Protein AF-A0A7Y5AG72-F1 (afdb_monomer)

Structure (mmCIF, N/CA/C/O backbone):
data_AF-A0A7Y5AG72-F1
#
_entry.id   AF-A0A7Y5AG72-F1
#
loop_
_atom_site.group_PDB
_atom_site.id
_atom_site.type_symbol
_atom_site.label_atom_id
_atom_site.label_alt_id
_atom_site.label_comp_id
_atom_site.label_asym_id
_atom_site.label_entity_id
_atom_site.label_seq_id
_atom_site.pdbx_PDB_ins_code
_atom_site.Cartn_x
_atom_site.Cartn_y
_atom_site.Cartn_z
_atom_site.occupancy
_atom_site.B_iso_or_equiv
_atom_site.auth_seq_id
_atom_site.auth_comp_id
_atom_site.auth_asym_id
_atom_site.auth_atom_id
_atom_site.pdbx_PDB_model_num
ATOM 1 N N . MET A 1 1 ? 56.470 3.504 -38.921 1.00 43.06 1 MET A N 1
ATOM 2 C CA . MET A 1 1 ? 55.265 4.331 -39.163 1.00 43.06 1 MET A CA 1
ATOM 3 C C . MET A 1 1 ? 54.061 3.658 -38.503 1.00 43.06 1 MET A C 1
ATOM 5 O O . MET A 1 1 ? 53.668 2.587 -38.945 1.00 43.06 1 MET A O 1
ATOM 9 N N . ARG A 1 2 ? 53.525 4.204 -37.401 1.00 52.97 2 ARG A N 1
ATOM 10 C CA . ARG A 1 2 ? 52.335 3.652 -36.721 1.00 52.97 2 ARG A CA 1
ATOM 11 C C . ARG A 1 2 ? 51.086 4.073 -37.501 1.00 52.97 2 ARG A C 1
ATOM 13 O O . ARG A 1 2 ? 50.729 5.244 -37.482 1.00 52.97 2 A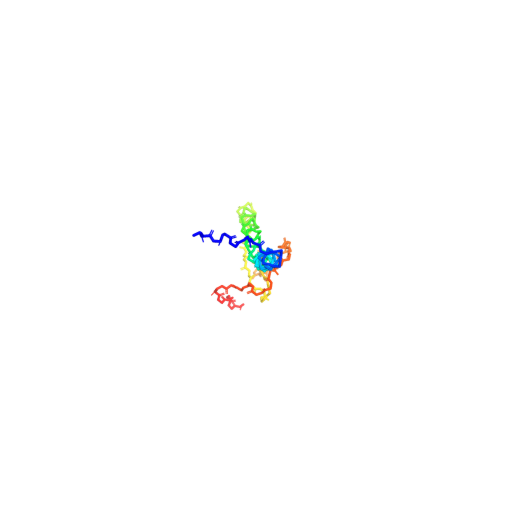RG A O 1
ATOM 20 N N . ARG A 1 3 ? 50.438 3.132 -38.196 1.00 57.50 3 ARG A N 1
ATOM 21 C CA . ARG A 1 3 ? 49.101 3.334 -38.778 1.00 57.50 3 ARG A CA 1
ATOM 22 C C . ARG A 1 3 ? 48.112 3.512 -37.626 1.00 57.50 3 ARG A C 1
ATOM 24 O O . ARG A 1 3 ? 47.762 2.538 -36.966 1.00 57.50 3 ARG A O 1
ATOM 31 N N . GLN A 1 4 ? 47.695 4.747 -37.369 1.00 61.38 4 GLN A N 1
ATOM 32 C CA . GLN A 1 4 ? 46.529 5.015 -36.534 1.00 61.38 4 GLN A CA 1
ATOM 33 C C . GLN A 1 4 ? 45.308 4.489 -37.296 1.00 61.38 4 GLN A C 1
ATOM 35 O O . GLN A 1 4 ? 44.929 5.030 -38.332 1.00 61.38 4 GLN A O 1
ATOM 40 N N . ARG A 1 5 ? 44.758 3.361 -36.839 1.00 68.81 5 ARG A N 1
ATOM 41 C CA . ARG A 1 5 ? 43.462 2.862 -37.303 1.00 68.81 5 ARG A CA 1
ATOM 42 C C . ARG A 1 5 ? 42.405 3.790 -36.706 1.00 68.81 5 ARG A C 1
ATOM 44 O O . ARG A 1 5 ? 42.248 3.817 -35.491 1.00 68.81 5 ARG A O 1
ATOM 51 N N . GLY A 1 6 ? 41.779 4.611 -37.546 1.00 73.19 6 GLY A N 1
ATOM 52 C CA . GLY A 1 6 ? 40.632 5.422 -37.144 1.00 73.19 6 GLY A CA 1
ATOM 53 C C . GLY A 1 6 ? 39.441 4.533 -36.788 1.00 73.19 6 GLY A C 1
ATOM 54 O O . GLY A 1 6 ? 39.339 3.413 -37.287 1.00 73.19 6 GLY A O 1
ATOM 55 N N . PHE A 1 7 ? 38.568 5.039 -35.919 1.00 75.25 7 PHE A N 1
ATOM 56 C CA . PHE A 1 7 ? 37.333 4.361 -35.529 1.00 75.25 7 PHE A CA 1
ATOM 57 C C . PHE A 1 7 ? 36.443 4.166 -36.758 1.00 75.25 7 PHE A C 1
ATOM 59 O O . PHE A 1 7 ? 36.158 5.126 -37.479 1.00 75.25 7 PHE A O 1
ATOM 66 N N . SER A 1 8 ? 36.007 2.935 -37.006 1.00 87.94 8 SER A N 1
ATOM 67 C CA . SER A 1 8 ? 35.053 2.675 -38.078 1.00 87.94 8 SER A CA 1
ATOM 68 C C . SER A 1 8 ? 33.660 3.176 -37.691 1.00 87.94 8 SER A C 1
ATOM 70 O O . SER A 1 8 ? 33.263 3.091 -36.528 1.00 87.94 8 SER A O 1
ATOM 72 N N . LEU A 1 9 ? 32.874 3.640 -38.669 1.00 88.25 9 LEU A N 1
ATOM 73 C CA . LEU A 1 9 ? 31.472 4.021 -38.456 1.00 88.25 9 LEU A CA 1
ATOM 74 C C . LEU A 1 9 ? 30.682 2.883 -37.794 1.00 88.25 9 LEU A C 1
ATOM 76 O O . LEU A 1 9 ? 29.881 3.126 -36.895 1.00 88.25 9 LEU A O 1
ATOM 80 N N . ILE A 1 10 ? 30.942 1.637 -38.206 1.00 90.44 10 ILE A N 1
ATOM 81 C CA . ILE A 1 10 ? 30.264 0.476 -37.627 1.00 90.44 10 ILE A CA 1
ATOM 82 C C . ILE A 1 10 ? 30.680 0.236 -36.172 1.00 90.44 10 ILE A C 1
ATOM 84 O O . ILE A 1 10 ? 29.829 -0.089 -35.353 1.00 90.44 10 ILE A O 1
ATOM 88 N N . GLU A 1 11 ? 31.949 0.459 -35.816 1.00 90.94 11 GLU A N 1
ATOM 89 C CA . GLU A 1 11 ? 32.402 0.340 -34.423 1.00 90.94 11 GLU A CA 1
ATOM 90 C C . GLU A 1 11 ? 31.727 1.393 -33.550 1.00 90.94 11 GLU A C 1
ATOM 92 O O . GLU A 1 11 ? 31.257 1.077 -32.460 1.00 90.94 11 GLU A O 1
ATOM 97 N N . LEU A 1 12 ? 31.613 2.627 -34.046 1.00 92.31 12 LEU A N 1
ATOM 98 C CA . LEU A 1 12 ? 30.934 3.696 -33.323 1.00 92.31 12 LEU A CA 1
ATOM 99 C C . LEU A 1 12 ? 29.448 3.377 -33.110 1.00 92.31 12 LEU A C 1
ATOM 101 O O . LEU A 1 12 ? 28.936 3.543 -32.005 1.00 92.31 12 LEU A O 1
ATOM 105 N N . LEU A 1 13 ? 28.763 2.880 -34.143 1.00 94.12 13 LEU A N 1
ATOM 106 C CA . LEU A 1 13 ? 27.355 2.493 -34.052 1.00 94.12 13 LEU A CA 1
ATOM 107 C C . LEU A 1 13 ? 27.136 1.331 -33.083 1.00 94.12 13 LEU A C 1
ATOM 109 O O . LEU A 1 13 ? 26.186 1.362 -32.305 1.00 94.12 13 LEU A O 1
ATOM 113 N N . VAL A 1 14 ? 28.021 0.334 -33.088 1.00 95.12 14 VAL A N 1
ATOM 114 C CA . VAL A 1 14 ? 27.957 -0.790 -32.145 1.00 95.12 14 VAL A CA 1
ATOM 115 C C . VAL A 1 14 ? 28.163 -0.307 -30.713 1.00 95.12 14 VAL A C 1
ATOM 117 O O . VAL A 1 14 ? 27.403 -0.695 -29.828 1.00 95.12 14 VAL A O 1
ATOM 120 N N . VAL A 1 15 ? 29.131 0.579 -30.473 1.00 94.88 15 VAL A N 1
ATOM 121 C CA . VAL A 1 15 ? 29.350 1.164 -29.143 1.00 94.88 15 VAL A CA 1
ATOM 122 C C . VAL A 1 15 ? 28.119 1.945 -28.682 1.00 94.88 15 VAL A C 1
ATOM 124 O O . VAL A 1 15 ? 27.680 1.753 -27.550 1.00 94.88 15 VAL A O 1
ATOM 127 N N . LEU A 1 16 ? 27.518 2.768 -29.550 1.00 95.38 16 LEU A N 1
ATOM 128 C CA . LEU A 1 16 ? 26.283 3.488 -29.227 1.00 95.38 16 LEU A CA 1
ATOM 129 C C . LEU A 1 16 ? 25.115 2.537 -28.943 1.00 95.38 16 LEU A C 1
ATOM 131 O O . LEU A 1 16 ? 24.357 2.775 -28.006 1.00 95.38 16 LEU A O 1
ATOM 135 N N . ALA A 1 17 ? 24.976 1.460 -29.717 1.00 94.81 17 ALA A N 1
ATOM 136 C CA . ALA A 1 17 ? 23.922 0.472 -29.522 1.00 94.81 17 ALA A CA 1
ATOM 137 C C . ALA A 1 17 ? 24.074 -0.261 -28.182 1.00 94.81 17 ALA A C 1
ATOM 139 O O . ALA A 1 17 ? 23.103 -0.384 -27.440 1.00 94.81 17 ALA A O 1
ATOM 140 N N . ILE A 1 18 ? 25.291 -0.693 -27.837 1.00 95.81 18 ILE A N 1
ATOM 141 C CA . ILE A 1 18 ? 25.577 -1.339 -26.550 1.00 95.81 18 ILE A CA 1
ATOM 142 C C . ILE A 1 18 ? 25.342 -0.354 -25.405 1.00 95.81 18 ILE A C 1
ATOM 144 O O . ILE A 1 18 ? 24.663 -0.701 -24.442 1.00 95.81 18 ILE A O 1
ATOM 148 N N . ALA A 1 19 ? 25.848 0.877 -25.515 1.00 94.69 19 ALA A N 1
ATOM 149 C CA . ALA A 1 19 ? 25.634 1.906 -24.503 1.00 94.69 19 ALA A CA 1
ATOM 150 C C . ALA A 1 19 ? 24.135 2.169 -24.291 1.00 94.69 19 ALA A C 1
ATOM 152 O O . ALA A 1 19 ? 23.662 2.103 -23.162 1.00 94.69 19 ALA A O 1
ATOM 153 N N . GLY A 1 20 ? 23.370 2.364 -25.370 1.00 91.69 20 GLY A N 1
ATOM 154 C CA . GLY A 1 20 ? 21.924 2.576 -25.307 1.00 91.69 20 GLY A CA 1
ATOM 155 C C . GLY A 1 20 ? 21.164 1.392 -24.709 1.00 91.69 20 GLY A C 1
ATOM 156 O O . GLY A 1 20 ? 20.266 1.592 -23.892 1.00 91.69 20 GLY A O 1
ATOM 157 N N . LEU A 1 21 ? 21.547 0.160 -25.050 1.00 93.06 21 LEU A N 1
ATOM 158 C CA . LEU A 1 21 ? 20.921 -1.050 -24.518 1.00 93.06 21 LEU A CA 1
ATOM 159 C C . LEU A 1 21 ? 21.208 -1.223 -23.019 1.00 93.06 21 LEU A C 1
ATOM 161 O O . LEU A 1 21 ? 20.290 -1.491 -22.244 1.00 93.06 21 LEU A O 1
ATOM 165 N N . MET A 1 22 ? 22.451 -0.988 -22.591 1.00 91.00 22 MET A N 1
ATOM 166 C CA . MET A 1 22 ? 22.837 -1.040 -21.176 1.00 91.00 22 MET A CA 1
ATOM 167 C C . MET A 1 22 ? 22.151 0.066 -20.363 1.00 91.00 22 MET A C 1
ATOM 169 O O . MET A 1 22 ? 21.659 -0.196 -19.266 1.00 91.00 22 MET A O 1
ATOM 173 N N . THR A 1 23 ? 22.044 1.282 -20.908 1.00 87.12 23 THR A N 1
ATOM 174 C CA . THR A 1 23 ? 21.300 2.379 -20.271 1.00 87.12 23 THR A CA 1
ATOM 175 C C . THR A 1 23 ? 19.805 2.066 -20.175 1.00 87.12 23 THR A C 1
ATOM 177 O O . THR A 1 23 ? 19.210 2.269 -19.118 1.00 87.12 23 THR A O 1
ATOM 180 N N . GLY A 1 24 ? 19.196 1.528 -21.235 1.00 82.38 24 GLY A N 1
ATOM 181 C CA . GLY A 1 24 ? 17.775 1.170 -21.248 1.00 82.38 24 GLY A CA 1
ATOM 182 C C . GLY A 1 24 ? 17.420 0.106 -20.206 1.00 82.38 24 GLY A C 1
ATOM 183 O O . GLY A 1 24 ? 16.447 0.261 -19.467 1.00 82.38 24 GLY A O 1
ATOM 184 N N . LEU A 1 25 ? 18.244 -0.939 -20.089 1.00 81.50 25 LEU A N 1
ATOM 185 C CA . LEU A 1 25 ? 18.061 -1.996 -19.089 1.00 81.50 25 LEU A CA 1
ATOM 186 C C . LEU A 1 25 ? 18.228 -1.477 -17.653 1.00 81.50 25 LEU A C 1
ATOM 188 O O . LEU A 1 25 ? 17.450 -1.850 -16.775 1.00 81.50 25 LEU A O 1
ATOM 192 N N . ALA A 1 26 ? 19.194 -0.584 -17.414 1.00 77.81 26 ALA A N 1
ATOM 193 C CA . ALA A 1 26 ? 19.407 0.017 -16.098 1.00 77.81 26 ALA A CA 1
ATOM 194 C C . ALA A 1 26 ? 18.199 0.853 -15.634 1.00 77.81 26 ALA A C 1
ATOM 196 O O . ALA A 1 26 ? 17.793 0.764 -14.476 1.00 77.81 26 ALA A O 1
ATOM 197 N N . VAL A 1 27 ? 17.583 1.623 -16.539 1.00 74.00 27 VAL A N 1
ATOM 198 C CA . VAL A 1 27 ? 16.402 2.445 -16.223 1.00 74.00 27 VAL A CA 1
ATOM 199 C C . VAL A 1 27 ? 15.157 1.585 -15.980 1.00 74.00 27 VAL A C 1
ATOM 20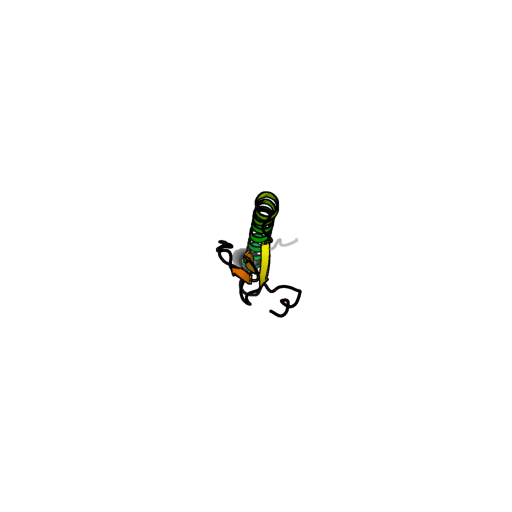1 O O . VAL A 1 27 ? 14.402 1.862 -15.049 1.00 74.00 27 VAL A O 1
ATOM 204 N N . ALA A 1 28 ? 14.957 0.511 -16.751 1.00 70.31 28 ALA A N 1
ATOM 205 C CA . ALA A 1 28 ? 13.819 -0.393 -16.566 1.00 70.31 28 ALA A CA 1
ATOM 206 C C . ALA A 1 28 ? 13.833 -1.104 -15.196 1.00 70.31 28 ALA A C 1
ATOM 208 O O . ALA A 1 28 ? 12.775 -1.331 -14.609 1.00 70.31 28 ALA A O 1
ATOM 209 N N . GLY A 1 29 ? 15.018 -1.416 -14.657 1.00 62.94 29 GLY A N 1
ATOM 210 C CA . GLY A 1 29 ? 15.163 -2.060 -13.346 1.00 62.94 29 GLY A CA 1
ATOM 211 C C . GLY A 1 29 ? 14.859 -1.155 -12.143 1.00 62.94 29 GLY A C 1
ATOM 212 O O . GLY A 1 29 ? 14.467 -1.649 -11.087 1.00 62.94 29 GLY A O 1
ATOM 213 N N . LEU A 1 30 ? 14.984 0.169 -12.288 1.00 62.41 30 LEU A N 1
ATOM 214 C CA . LEU A 1 30 ? 14.823 1.128 -11.183 1.00 62.41 30 LEU A CA 1
ATOM 215 C C . LEU A 1 30 ? 13.361 1.369 -10.770 1.00 62.41 30 LEU A C 1
ATOM 217 O O . LEU A 1 30 ? 13.106 1.793 -9.642 1.00 62.41 30 LEU A O 1
ATOM 221 N N . GLY A 1 31 ? 12.395 1.079 -11.646 1.00 61.53 31 GLY A N 1
ATOM 222 C CA . GLY A 1 31 ? 10.978 1.352 -11.380 1.00 61.53 31 GLY A CA 1
ATOM 223 C C . GLY A 1 31 ? 10.388 0.546 -10.215 1.00 61.53 31 GLY A C 1
ATOM 224 O O . GLY A 1 31 ? 9.530 1.048 -9.492 1.00 61.53 31 GLY A O 1
ATOM 225 N N . GLY A 1 32 ? 10.864 -0.684 -9.995 1.00 66.75 32 GLY A N 1
ATOM 226 C CA . GLY A 1 32 ? 10.348 -1.559 -8.936 1.00 66.75 32 GLY A CA 1
ATOM 227 C C . GLY A 1 32 ? 10.748 -1.111 -7.527 1.00 66.75 32 GLY A C 1
ATOM 228 O O . GLY A 1 32 ? 9.898 -1.019 -6.643 1.00 66.75 32 GLY A O 1
ATOM 229 N N . GLN A 1 33 ? 12.029 -0.784 -7.332 1.00 69.94 33 GLN A N 1
ATOM 230 C CA . GLN A 1 33 ? 12.577 -0.386 -6.030 1.00 69.94 33 GLN A CA 1
ATOM 231 C C . GLN A 1 33 ? 12.004 0.963 -5.568 1.00 69.94 33 GLN A C 1
ATOM 233 O O . GLN A 1 33 ? 11.546 1.093 -4.435 1.00 69.94 33 GLN A O 1
ATOM 238 N N . ALA A 1 34 ? 11.938 1.942 -6.479 1.00 69.19 34 ALA A N 1
ATOM 239 C CA . ALA A 1 34 ? 11.404 3.268 -6.178 1.00 69.19 34 ALA A CA 1
ATOM 240 C C . ALA A 1 34 ? 9.931 3.222 -5.721 1.00 69.19 34 ALA A C 1
ATOM 242 O O . ALA A 1 34 ? 9.534 3.965 -4.823 1.00 69.19 34 ALA A O 1
ATOM 243 N N . GLY A 1 35 ? 9.123 2.321 -6.293 1.00 81.12 35 GLY A N 1
ATOM 244 C CA . GLY A 1 35 ? 7.724 2.141 -5.896 1.00 81.12 35 GLY A CA 1
ATOM 245 C C . GLY A 1 35 ? 7.554 1.551 -4.490 1.00 81.12 35 GLY A C 1
ATOM 246 O O . GLY A 1 35 ? 6.630 1.936 -3.768 1.00 81.12 35 GL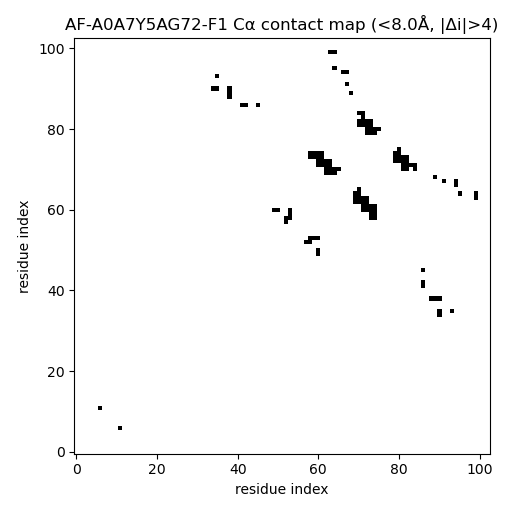Y A O 1
ATOM 247 N N . VAL A 1 36 ? 8.455 0.652 -4.078 1.00 84.50 36 VAL A N 1
ATOM 248 C CA . VAL A 1 36 ? 8.467 0.068 -2.726 1.00 84.50 36 VAL A CA 1
ATOM 249 C C . VAL A 1 36 ? 8.796 1.127 -1.681 1.00 84.50 36 VAL A C 1
ATOM 251 O O . VAL A 1 36 ? 8.025 1.307 -0.735 1.00 84.50 36 VAL A O 1
ATOM 254 N N . ASP A 1 37 ? 9.879 1.877 -1.885 1.00 86.38 37 ASP A N 1
ATOM 255 C CA . ASP A 1 37 ? 10.297 2.932 -0.957 1.00 86.38 37 ASP A CA 1
ATOM 256 C C . ASP A 1 37 ? 9.203 3.996 -0.797 1.00 86.38 37 ASP A C 1
ATOM 258 O O . ASP A 1 37 ? 8.866 4.401 0.320 1.00 86.38 37 ASP A O 1
ATOM 262 N N . GLN A 1 38 ? 8.561 4.388 -1.901 1.00 86.81 38 GLN A N 1
ATOM 263 C CA . GLN A 1 38 ? 7.447 5.331 -1.876 1.00 86.81 38 GLN A CA 1
ATOM 264 C C . GLN A 1 38 ? 6.227 4.785 -1.112 1.00 86.81 38 GLN A C 1
ATOM 266 O O . GLN A 1 38 ? 5.556 5.529 -0.391 1.00 86.81 38 GLN A O 1
ATOM 271 N N . ALA A 1 39 ? 5.903 3.495 -1.243 1.00 88.12 39 ALA A N 1
ATOM 272 C CA . ALA A 1 39 ? 4.812 2.875 -0.491 1.00 88.12 39 ALA A CA 1
ATOM 273 C C . ALA A 1 39 ? 5.097 2.838 1.019 1.00 88.12 39 ALA A C 1
ATOM 275 O O . ALA A 1 39 ? 4.217 3.178 1.814 1.00 88.12 39 ALA A O 1
ATOM 276 N N . LEU A 1 40 ? 6.330 2.514 1.414 1.00 89.00 40 LEU A N 1
ATOM 277 C CA . LEU A 1 40 ? 6.749 2.507 2.818 1.00 89.00 40 LEU A CA 1
ATOM 278 C C . LEU A 1 40 ? 6.758 3.914 3.424 1.00 89.00 40 LEU A C 1
ATOM 280 O O . LEU A 1 40 ? 6.287 4.104 4.546 1.00 89.00 40 LEU A O 1
ATOM 284 N N . GLN A 1 41 ? 7.214 4.922 2.677 1.00 90.94 41 GLN A N 1
ATOM 285 C CA . GLN A 1 41 ? 7.151 6.319 3.113 1.00 90.94 41 GLN A CA 1
ATOM 286 C C . GLN A 1 41 ? 5.709 6.794 3.326 1.00 90.9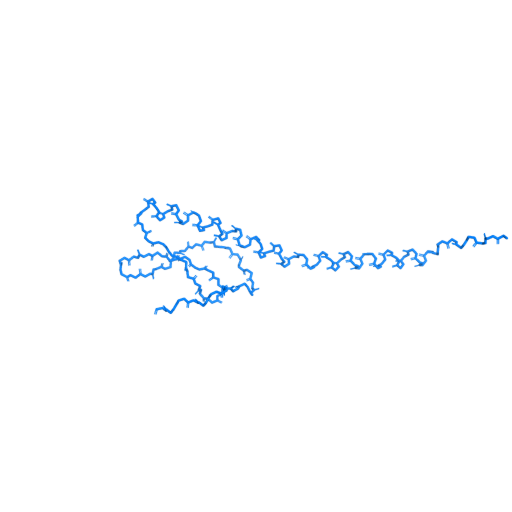4 41 GLN A C 1
ATOM 288 O O . GLN A 1 41 ? 5.424 7.451 4.333 1.00 90.94 41 GLN A O 1
ATOM 293 N N . ARG A 1 42 ? 4.786 6.427 2.423 1.00 89.75 42 ARG A N 1
ATOM 294 C CA . ARG A 1 42 ? 3.350 6.717 2.574 1.00 89.75 42 ARG A CA 1
ATOM 295 C C . ARG A 1 42 ? 2.767 6.034 3.811 1.00 89.75 42 ARG A C 1
ATOM 297 O O . ARG A 1 42 ? 2.110 6.701 4.607 1.00 89.75 42 ARG A O 1
ATOM 304 N N . LEU A 1 43 ? 3.072 4.752 4.030 1.00 90.25 43 LEU A N 1
ATOM 305 C CA . LEU A 1 43 ? 2.658 4.038 5.242 1.00 90.25 43 LEU A CA 1
ATOM 306 C C . LEU A 1 43 ? 3.190 4.726 6.510 1.00 90.25 43 LEU A C 1
ATOM 308 O O . LEU A 1 43 ? 2.433 4.947 7.450 1.00 90.25 43 LEU A 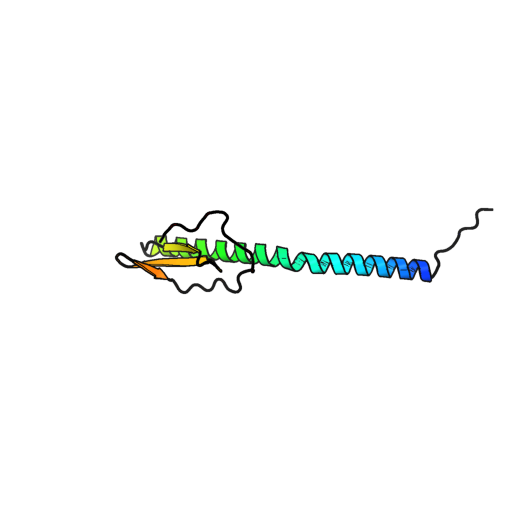O 1
ATOM 312 N N . ALA A 1 44 ? 4.466 5.113 6.539 1.00 90.81 44 ALA A N 1
ATOM 313 C CA . ALA A 1 44 ? 5.068 5.785 7.690 1.00 90.81 44 ALA A CA 1
ATOM 314 C C . ALA A 1 44 ? 4.449 7.168 7.971 1.00 90.81 44 ALA A C 1
ATOM 316 O O . ALA A 1 44 ? 4.331 7.581 9.129 1.00 90.81 44 ALA A O 1
ATOM 317 N N . ALA A 1 45 ? 4.067 7.912 6.930 1.00 91.50 45 ALA A N 1
ATOM 318 C CA . ALA A 1 45 ? 3.324 9.161 7.083 1.00 91.50 45 ALA A CA 1
ATOM 319 C C . ALA A 1 45 ? 1.945 8.908 7.712 1.00 91.50 45 ALA A C 1
ATOM 321 O O . 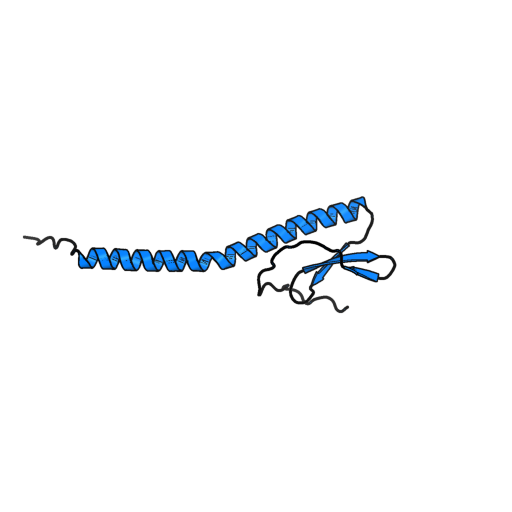ALA A 1 45 ? 1.580 9.569 8.686 1.00 91.50 45 ALA A O 1
ATOM 322 N N . GLU A 1 46 ? 1.234 7.893 7.226 1.00 90.12 46 GLU A N 1
ATOM 323 C CA . GLU A 1 46 ? -0.099 7.559 7.715 1.00 90.12 46 GLU A CA 1
ATOM 324 C C . GLU A 1 46 ? -0.078 7.023 9.153 1.00 90.12 46 GLU A C 1
ATOM 326 O O . GLU A 1 46 ? -0.872 7.458 9.980 1.00 90.12 46 GLU A O 1
ATOM 331 N N . ILE A 1 47 ? 0.887 6.170 9.514 1.00 90.75 47 ILE A N 1
ATOM 332 C CA . ILE A 1 47 ? 1.060 5.700 10.900 1.00 90.75 47 ILE A CA 1
ATOM 333 C C . ILE A 1 47 ? 1.241 6.884 11.856 1.00 90.75 47 ILE A C 1
ATOM 335 O O . ILE A 1 47 ? 0.652 6.900 12.936 1.00 90.75 47 ILE A O 1
ATOM 339 N N . ARG A 1 48 ? 2.025 7.900 11.469 1.00 91.19 48 ARG A N 1
ATOM 340 C CA . ARG A 1 48 ? 2.216 9.105 12.291 1.00 91.19 48 ARG A CA 1
ATOM 341 C C . ARG A 1 48 ? 0.924 9.908 12.440 1.00 91.19 48 ARG A C 1
ATOM 343 O O . ARG A 1 48 ? 0.628 10.349 13.549 1.00 91.19 48 ARG A O 1
ATOM 350 N N . SER A 1 49 ? 0.150 10.042 11.363 1.00 89.00 49 SER A N 1
ATOM 351 C CA . SER A 1 49 ? -1.180 10.669 11.385 1.00 89.00 49 SER A CA 1
ATOM 352 C C . SER A 1 49 ? -2.129 9.932 12.339 1.00 89.00 49 SER A C 1
ATOM 354 O O . SER A 1 49 ? -2.678 10.520 13.273 1.00 89.00 49 SER A O 1
ATOM 356 N N . GLN A 1 50 ? -2.236 8.610 12.195 1.00 86.56 50 GLN A N 1
ATOM 357 C CA . GLN A 1 50 ? -3.087 7.762 13.031 1.00 86.56 50 GLN A CA 1
ATOM 358 C C . GLN A 1 50 ? -2.639 7.756 14.497 1.00 86.56 50 GLN A C 1
ATOM 360 O O . GLN A 1 50 ? -3.480 7.770 15.393 1.00 86.56 50 GLN A O 1
ATOM 365 N N . ALA A 1 51 ? -1.332 7.790 14.767 1.00 87.12 51 ALA A N 1
ATOM 366 C CA . ALA A 1 51 ? -0.801 7.892 16.124 1.00 87.12 51 ALA A CA 1
ATOM 367 C C . ALA A 1 51 ? -1.149 9.236 16.781 1.00 87.12 51 ALA A C 1
ATOM 369 O O . ALA A 1 51 ? -1.469 9.268 17.969 1.00 87.12 51 ALA A O 1
ATOM 370 N N . ALA A 1 52 ? -1.124 10.340 16.027 1.00 87.69 52 ALA A N 1
ATOM 371 C CA . ALA A 1 52 ? -1.587 11.631 16.525 1.00 87.69 52 ALA A CA 1
ATOM 372 C C . ALA A 1 52 ? -3.089 11.580 16.848 1.00 87.69 52 ALA A C 1
ATOM 374 O O . ALA A 1 52 ? -3.490 11.952 17.949 1.00 87.69 52 ALA A O 1
ATOM 375 N N . LEU A 1 53 ? -3.906 11.024 15.946 1.00 84.75 53 LEU A N 1
ATOM 376 C CA . LEU A 1 53 ? -5.342 10.832 16.179 1.00 84.75 53 LEU A CA 1
ATOM 377 C C . LEU A 1 53 ? -5.622 9.950 17.401 1.00 84.75 53 LEU A C 1
ATOM 379 O O . LEU A 1 53 ? -6.490 10.287 18.198 1.00 84.75 53 LEU A O 1
ATOM 383 N N . ALA A 1 54 ? -4.876 8.862 17.595 1.00 85.38 54 ALA A N 1
ATOM 384 C CA . ALA A 1 54 ? -5.013 7.993 18.764 1.00 85.38 54 ALA A CA 1
ATOM 385 C C . ALA A 1 54 ? -4.721 8.744 20.075 1.00 85.38 54 ALA A C 1
ATOM 387 O O . ALA A 1 54 ? -5.466 8.606 21.044 1.00 85.38 54 ALA A O 1
ATOM 388 N N . ARG A 1 55 ? -3.679 9.589 20.092 1.00 86.88 55 ARG A N 1
ATOM 389 C CA . ARG A 1 55 ? -3.329 10.419 21.258 1.00 86.88 55 ARG A CA 1
ATOM 390 C C . ARG A 1 55 ? -4.380 11.487 21.551 1.00 86.88 55 ARG A C 1
ATOM 392 O O . ARG A 1 55 ? -4.703 11.700 22.712 1.00 86.88 55 ARG A O 1
ATOM 399 N N . HIS A 1 56 ? -4.902 12.153 20.521 1.00 86.81 56 HIS A N 1
ATOM 400 C CA . HIS A 1 56 ? -5.876 13.235 20.690 1.00 86.81 56 HIS A CA 1
ATOM 401 C C . HIS A 1 56 ? -7.291 12.731 20.993 1.00 86.81 56 HIS A C 1
ATOM 403 O O . HIS A 1 56 ? -7.997 13.350 21.781 1.00 86.81 56 HIS A O 1
ATOM 409 N N . ALA A 1 57 ? -7.704 11.614 20.390 1.00 81.31 57 ALA A N 1
ATOM 410 C CA . ALA A 1 57 ? -9.043 11.051 20.560 1.00 81.31 57 ALA A CA 1
ATOM 411 C C . ALA A 1 57 ? -9.153 10.070 21.739 1.00 81.31 57 ALA A C 1
ATOM 413 O O . ALA A 1 57 ? -10.256 9.637 22.062 1.00 81.31 57 ALA A O 1
ATOM 414 N N . GLY A 1 58 ? -8.031 9.656 22.343 1.00 81.00 58 GLY A N 1
ATOM 415 C CA . GLY A 1 58 ? -8.017 8.621 23.385 1.00 81.00 58 GLY A CA 1
ATOM 416 C C . GLY A 1 58 ? -8.485 7.244 22.892 1.00 81.00 58 GLY A C 1
ATOM 417 O O . GLY A 1 58 ? -8.841 6.385 23.693 1.00 81.00 58 GLY A O 1
ATOM 418 N N . GLN A 1 59 ? -8.511 7.029 21.574 1.00 82.75 59 GLN A N 1
ATOM 419 C CA . GLN A 1 59 ? -8.956 5.787 20.949 1.00 82.75 59 GLN A CA 1
ATOM 420 C C . GLN A 1 59 ? -7.760 4.899 20.628 1.00 82.75 59 GLN A C 1
ATOM 422 O O . GLN A 1 59 ? -6.787 5.347 20.016 1.00 82.75 59 GLN A O 1
ATOM 427 N N . LEU A 1 60 ? -7.853 3.615 20.979 1.00 84.81 60 LEU A N 1
ATOM 428 C CA . LEU A 1 60 ? -6.840 2.646 20.586 1.00 84.81 60 LEU A CA 1
ATOM 429 C C . LEU A 1 60 ? -6.959 2.380 19.081 1.00 84.81 60 LEU A C 1
ATOM 431 O O . LEU A 1 60 ? -8.002 1.944 18.592 1.00 84.81 60 LEU A O 1
ATOM 435 N N . ARG A 1 61 ? -5.874 2.642 18.357 1.00 88.50 61 ARG A N 1
ATOM 436 C CA . ARG A 1 61 ? -5.733 2.352 16.928 1.00 88.50 61 ARG A CA 1
ATOM 437 C C . ARG A 1 61 ? -4.615 1.339 16.735 1.00 88.50 61 ARG A C 1
ATOM 439 O O . ARG A 1 61 ? -3.624 1.363 17.460 1.00 88.50 61 ARG A O 1
ATOM 446 N N . GLY A 1 62 ? -4.791 0.452 15.771 1.00 87.31 62 GLY A N 1
ATOM 447 C CA . GLY A 1 62 ? -3.862 -0.613 15.434 1.00 87.31 62 GLY A CA 1
ATOM 448 C C . GLY A 1 62 ? -3.636 -0.706 13.933 1.00 87.31 62 GLY A C 1
ATOM 449 O O . GLY A 1 62 ? -4.337 -0.090 13.129 1.00 87.31 62 GLY A O 1
ATOM 450 N N . LEU A 1 63 ? -2.642 -1.506 13.571 1.00 88.50 63 LEU A N 1
ATOM 451 C CA . LEU A 1 63 ? -2.332 -1.878 12.201 1.00 88.50 63 LEU A CA 1
ATOM 452 C C . LEU A 1 63 ? -2.420 -3.399 12.110 1.00 88.50 63 LEU A C 1
ATOM 454 O O . LEU A 1 63 ? -1.825 -4.093 12.933 1.00 88.50 63 LEU A O 1
ATOM 458 N N . ARG A 1 64 ? -3.146 -3.915 11.122 1.00 87.00 64 ARG A N 1
ATOM 459 C CA . ARG A 1 64 ? -3.194 -5.345 10.817 1.00 87.00 64 ARG A CA 1
ATOM 460 C C . ARG A 1 64 ? -2.746 -5.603 9.389 1.00 87.00 64 ARG A C 1
ATOM 462 O O . ARG A 1 64 ? -2.841 -4.733 8.526 1.00 87.00 64 ARG A O 1
ATOM 469 N N . TRP A 1 65 ? -2.319 -6.829 9.130 1.00 86.31 65 TRP A N 1
ATOM 470 C CA . TRP A 1 65 ? -2.063 -7.309 7.780 1.00 86.31 65 TRP A CA 1
ATOM 471 C C . TRP A 1 65 ? -3.255 -8.126 7.281 1.00 86.31 65 TRP A C 1
ATOM 473 O O . TRP A 1 65 ? -3.660 -9.074 7.949 1.00 86.31 65 TRP A O 1
ATOM 483 N N . ASN A 1 66 ? -3.815 -7.781 6.117 1.00 83.44 66 ASN A N 1
ATOM 484 C CA . ASN A 1 66 ? -4.966 -8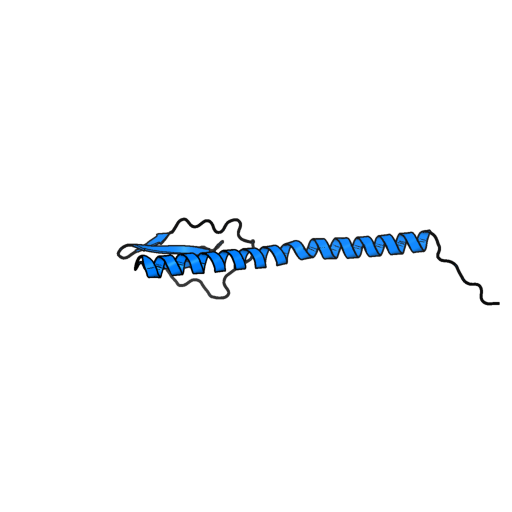.496 5.541 1.00 83.44 66 ASN A CA 1
ATOM 485 C C . ASN A 1 66 ? -4.576 -9.583 4.514 1.00 83.44 66 ASN A C 1
ATOM 487 O O . ASN A 1 66 ? -5.446 -10.167 3.875 1.00 83.44 66 ASN A O 1
ATOM 491 N N . GLY A 1 67 ? -3.275 -9.823 4.315 1.00 80.94 67 GLY A N 1
ATOM 492 C CA . GLY A 1 67 ? -2.740 -10.746 3.306 1.00 80.94 67 GLY A CA 1
ATOM 493 C C . GLY A 1 67 ? -2.264 -10.066 2.018 1.00 80.94 67 GLY A C 1
ATOM 494 O O . GLY A 1 67 ? -1.415 -10.616 1.325 1.00 80.94 67 GLY A O 1
ATOM 495 N N . GLN A 1 68 ? -2.758 -8.866 1.713 1.00 82.75 68 GLN A N 1
ATOM 496 C CA . GLN A 1 68 ? -2.407 -8.115 0.502 1.00 82.75 68 GLN A CA 1
ATOM 497 C C . GLN A 1 68 ? -1.797 -6.746 0.805 1.00 82.75 68 GLN A C 1
ATOM 499 O O . GLN A 1 68 ? -0.906 -6.300 0.087 1.00 82.75 68 GLN A O 1
ATOM 504 N N . ARG A 1 69 ? -2.300 -6.065 1.836 1.00 84.94 69 ARG A N 1
ATOM 505 C CA . ARG A 1 69 ? -1.922 -4.702 2.206 1.00 84.94 69 ARG A CA 1
ATOM 506 C C . ARG A 1 69 ? -2.108 -4.478 3.713 1.00 84.94 69 ARG A C 1
ATOM 508 O O . ARG A 1 69 ? -2.859 -5.217 4.361 1.00 84.94 69 ARG A O 1
ATOM 515 N N . PRO A 1 70 ? -1.465 -3.450 4.284 1.00 87.56 70 PRO A N 1
ATOM 516 C CA . PRO A 1 70 ? -1.722 -3.067 5.660 1.00 87.56 70 PRO A CA 1
ATOM 517 C C . PRO A 1 70 ? -3.095 -2.389 5.766 1.00 87.56 70 PRO A C 1
ATOM 519 O O . PRO A 1 70 ? -3.482 -1.592 4.911 1.00 87.56 70 PRO A O 1
ATOM 522 N N . GLU A 1 71 ? -3.830 -2.704 6.827 1.00 89.50 71 GLU A N 1
ATOM 523 C CA . GLU A 1 71 ? -5.125 -2.110 7.148 1.00 89.50 71 GLU A CA 1
ATOM 524 C C . GLU A 1 71 ? -5.097 -1.523 8.552 1.00 89.50 71 GLU A C 1
ATOM 526 O O . GLU A 1 71 ? -4.659 -2.168 9.507 1.00 89.50 71 GLU A O 1
ATOM 531 N N . PHE A 1 72 ? -5.596 -0.299 8.687 1.00 90.12 72 PHE A N 1
ATOM 532 C CA . PHE A 1 72 ? -5.766 0.315 9.992 1.00 90.12 72 PHE A CA 1
ATOM 533 C C . PHE A 1 72 ? -7.041 -0.200 10.645 1.00 90.12 72 PHE A C 1
ATOM 535 O O . PHE A 1 72 ? -8.080 -0.356 10.003 1.00 90.12 72 PHE A O 1
ATOM 542 N N . VAL A 1 73 ? -6.955 -0.453 11.943 1.00 90.00 73 VAL A N 1
ATOM 543 C CA . VAL A 1 73 ? -8.087 -0.853 12.772 1.00 90.00 73 VAL A CA 1
ATOM 544 C C . VAL A 1 73 ? -8.216 0.088 13.953 1.00 90.00 73 VAL A C 1
ATOM 546 O O . VAL A 1 73 ? -7.235 0.631 14.459 1.00 90.00 73 VAL A O 1
ATOM 549 N N . LEU A 1 74 ? -9.442 0.285 14.401 1.00 90.44 74 LEU A N 1
ATOM 550 C CA . LEU A 1 74 ? -9.789 1.078 15.566 1.00 90.44 74 LEU A CA 1
ATOM 551 C C . LEU A 1 74 ? -10.541 0.191 16.554 1.00 90.44 74 LEU A C 1
ATOM 553 O O . LEU A 1 74 ? -11.270 -0.719 16.158 1.00 90.44 74 LEU A O 1
ATOM 557 N N . ARG A 1 75 ? -10.298 0.396 17.848 1.00 86.31 75 ARG A N 1
ATOM 558 C CA . ARG A 1 75 ? -10.982 -0.355 18.897 1.00 86.31 75 ARG A CA 1
ATOM 559 C C . ARG A 1 75 ? -12.278 0.358 19.254 1.00 86.31 75 ARG A C 1
ATOM 561 O O . ARG A 1 75 ? -12.250 1.415 19.882 1.00 86.31 75 ARG A O 1
ATOM 568 N N . GLU A 1 76 ? -13.396 -0.244 18.877 1.00 87.44 76 GLU A N 1
ATOM 569 C CA . GLU A 1 76 ? -14.741 0.204 19.234 1.00 87.44 76 GLU A CA 1
ATOM 570 C C . GLU A 1 76 ? -15.358 -0.798 20.209 1.00 87.44 76 GLU A C 1
ATOM 572 O O . GLU A 1 76 ? -15.567 -1.971 19.893 1.00 87.44 76 GLU A O 1
ATOM 577 N N . GLY A 1 77 ? -15.606 -0.345 21.442 1.00 85.00 77 GLY A N 1
ATOM 578 C CA . GLY A 1 77 ? -16.075 -1.205 22.526 1.00 85.00 77 GLY A CA 1
ATOM 579 C C . GLY A 1 77 ? -15.120 -2.378 22.768 1.00 85.00 77 GLY A C 1
ATOM 580 O O . GLY A 1 77 ? -13.981 -2.189 23.201 1.00 85.00 77 GLY A O 1
ATOM 581 N N . ASN A 1 78 ? -15.592 -3.592 22.476 1.00 84.12 78 ASN A N 1
ATOM 582 C CA . ASN A 1 78 ? -14.815 -4.820 22.644 1.00 84.12 78 ASN A CA 1
ATOM 583 C C . ASN A 1 78 ? -14.273 -5.405 21.326 1.00 84.12 78 ASN A C 1
ATOM 585 O O . ASN A 1 78 ? -13.681 -6.480 21.349 1.00 84.12 78 ASN A O 1
ATOM 589 N N . GLY A 1 79 ? -14.474 -4.724 20.192 1.00 85.94 79 GLY A N 1
ATOM 590 C CA . GLY A 1 79 ? -14.094 -5.206 18.863 1.00 85.94 79 GLY A CA 1
ATOM 591 C C . GLY A 1 79 ? -13.085 -4.307 18.151 1.00 85.94 79 GLY A C 1
ATOM 592 O O . GLY A 1 79 ? -12.960 -3.117 18.443 1.00 85.94 79 GLY A O 1
ATOM 593 N N . TRP A 1 80 ? -12.372 -4.890 17.188 1.00 88.62 80 TRP A N 1
ATOM 594 C CA . TRP A 1 80 ? -11.559 -4.153 16.223 1.00 88.62 80 TRP A CA 1
ATOM 595 C C . TRP A 1 80 ? -12.367 -3.936 14.946 1.00 88.62 80 TRP A C 1
ATOM 597 O O . TRP A 1 80 ? -12.784 -4.899 14.305 1.00 88.62 80 TRP A O 1
ATOM 607 N N . VAL A 1 81 ? -12.569 -2.678 14.567 1.00 89.50 81 VAL A N 1
ATOM 608 C CA . VAL A 1 81 ? -13.285 -2.286 13.349 1.00 89.50 81 VAL A CA 1
ATOM 609 C C . VAL A 1 81 ? -12.287 -1.689 12.362 1.00 89.50 81 VAL A C 1
ATOM 611 O O . VAL A 1 81 ? -11.333 -1.018 12.754 1.00 89.50 81 VAL A O 1
ATOM 614 N N . VAL A 1 82 ? -12.464 -1.971 11.073 1.00 87.81 82 VAL A N 1
ATOM 615 C CA . VAL A 1 82 ? -11.569 -1.472 10.021 1.00 87.81 82 VAL A CA 1
ATOM 616 C C . VAL A 1 82 ? -11.782 0.025 9.830 1.00 87.81 82 VAL A C 1
ATOM 618 O O . VAL A 1 82 ? -12.896 0.476 9.571 1.00 87.81 82 VAL A O 1
ATOM 621 N N . ALA A 1 83 ? -10.697 0.788 9.917 1.00 84.38 83 ALA A N 1
ATOM 622 C CA . ALA A 1 83 ? -10.684 2.198 9.575 1.00 84.38 83 ALA A CA 1
ATOM 623 C C . ALA A 1 83 ? -10.445 2.339 8.066 1.00 84.38 83 ALA A C 1
ATOM 625 O O . ALA A 1 83 ? -9.465 1.817 7.529 1.00 84.38 83 ALA A O 1
ATOM 626 N N . ALA A 1 84 ? -11.338 3.040 7.366 1.00 73.31 84 ALA A N 1
ATOM 627 C CA . ALA A 1 84 ? -11.167 3.319 5.946 1.00 73.31 84 ALA A CA 1
ATOM 628 C C . ALA A 1 84 ? -10.015 4.319 5.746 1.00 73.31 84 ALA A C 1
ATOM 630 O O . ALA A 1 84 ? -10.203 5.529 5.853 1.00 73.31 84 ALA A O 1
ATOM 631 N N . THR A 1 85 ? -8.820 3.804 5.461 1.00 74.31 85 THR A N 1
ATOM 632 C CA . THR A 1 85 ? -7.623 4.612 5.208 1.00 74.31 85 THR A CA 1
ATOM 633 C C . THR A 1 85 ? -7.115 4.391 3.789 1.00 74.31 85 THR A C 1
ATOM 635 O O . THR A 1 85 ? -6.916 3.258 3.346 1.00 74.31 85 THR A O 1
ATOM 638 N N . ALA A 1 86 ? -6.873 5.485 3.067 1.00 73.81 86 ALA A N 1
ATOM 639 C CA . ALA A 1 86 ? -6.375 5.447 1.700 1.00 73.81 86 ALA A CA 1
ATOM 640 C C . ALA A 1 86 ? -4.841 5.343 1.674 1.00 73.81 86 ALA A C 1
ATOM 642 O O . ALA A 1 86 ? -4.137 6.338 1.552 1.00 73.81 86 ALA A O 1
ATOM 643 N N . LEU A 1 87 ? -4.319 4.117 1.742 1.00 77.31 87 LEU A N 1
ATOM 644 C CA . LEU A 1 87 ? -2.891 3.825 1.530 1.00 77.31 87 LEU A CA 1
ATOM 645 C C . LEU A 1 87 ? -2.457 3.876 0.049 1.00 77.31 87 LEU A C 1
ATOM 647 O O . LEU A 1 87 ? -1.267 3.772 -0.251 1.00 77.31 87 LEU A O 1
ATOM 651 N N . GLY A 1 88 ? -3.412 4.066 -0.870 1.00 81.19 88 GLY A N 1
ATOM 652 C CA . GLY A 1 88 ? -3.187 4.048 -2.316 1.00 8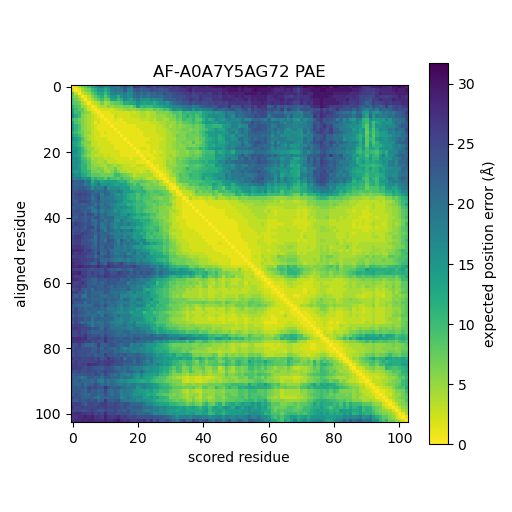1.19 88 GLY A CA 1
ATOM 653 C C . GLY A 1 88 ? -2.805 2.661 -2.838 1.00 81.19 88 GLY A C 1
ATOM 654 O O . GLY A 1 88 ? -3.078 1.643 -2.196 1.00 81.19 88 GLY A O 1
ATOM 655 N N . ASP A 1 89 ? -2.171 2.628 -4.012 1.00 83.19 89 ASP A N 1
ATOM 656 C CA . ASP A 1 89 ? -1.657 1.388 -4.594 1.00 83.19 89 ASP A CA 1
ATOM 657 C C . ASP A 1 89 ? -0.518 0.819 -3.747 1.00 83.19 89 ASP A C 1
ATOM 659 O O . ASP A 1 89 ? 0.492 1.491 -3.496 1.00 83.19 89 ASP A O 1
ATOM 663 N N . TRP A 1 90 ? -0.694 -0.434 -3.325 1.00 83.69 90 TRP A N 1
ATOM 664 C CA . TRP A 1 90 ? 0.284 -1.183 -2.550 1.00 83.69 90 TRP A CA 1
ATOM 665 C C . TRP A 1 90 ? 1.100 -2.109 -3.468 1.00 83.69 90 TRP A C 1
ATOM 667 O O . TRP A 1 90 ? 0.507 -2.844 -4.266 1.00 83.69 90 TRP A O 1
ATOM 677 N N . PRO A 1 91 ? 2.443 -2.093 -3.394 1.00 84.19 91 PRO A N 1
ATOM 678 C CA . PRO A 1 91 ? 3.293 -2.901 -4.259 1.00 84.19 91 PRO A CA 1
ATOM 679 C C . PRO A 1 91 ? 3.058 -4.399 -4.032 1.00 84.19 91 PRO A C 1
ATOM 681 O O . PRO A 1 91 ? 3.082 -4.901 -2.906 1.00 84.19 91 PRO A O 1
ATOM 684 N N . LYS A 1 92 ? 2.848 -5.131 -5.133 1.00 78.06 92 LYS A N 1
ATOM 685 C CA . LYS A 1 92 ? 2.674 -6.588 -5.111 1.00 78.06 92 LYS A CA 1
ATOM 686 C C . LYS A 1 92 ? 3.979 -7.244 -4.652 1.00 78.06 92 LYS A C 1
ATOM 688 O O . LYS A 1 92 ? 5.030 -6.971 -5.220 1.00 78.06 92 LYS A O 1
ATOM 693 N N . GLY A 1 93 ? 3.897 -8.118 -3.652 1.00 77.25 93 GLY A N 1
ATOM 694 C CA . GLY A 1 93 ? 5.051 -8.851 -3.118 1.00 77.25 93 GLY A CA 1
ATOM 695 C C . GLY A 1 93 ? 5.648 -8.267 -1.838 1.00 77.25 93 GLY A C 1
ATOM 696 O O . GLY A 1 93 ? 6.470 -8.936 -1.222 1.00 77.25 93 GLY A O 1
ATOM 697 N N . LEU A 1 94 ? 5.208 -7.084 -1.391 1.00 82.31 94 LEU A N 1
ATOM 698 C CA . LEU A 1 94 ? 5.595 -6.570 -0.079 1.00 82.31 94 LEU A CA 1
ATOM 699 C C . LEU A 1 94 ? 4.797 -7.305 0.999 1.00 82.31 94 LEU A C 1
ATOM 701 O O . LEU A 1 94 ? 3.569 -7.231 1.017 1.00 82.31 94 LEU A O 1
ATOM 705 N N . GLN A 1 95 ? 5.498 -8.028 1.866 1.00 82.50 95 GLN A N 1
ATOM 706 C CA . GLN A 1 95 ? 4.925 -8.817 2.952 1.00 82.50 95 GLN A CA 1
ATOM 707 C C . GLN A 1 95 ? 5.582 -8.399 4.270 1.00 82.50 95 GLN A C 1
ATOM 709 O O . GLN A 1 95 ? 6.730 -7.960 4.256 1.00 82.50 95 GLN A O 1
ATOM 714 N N . PRO A 1 96 ? 4.870 -8.489 5.401 1.00 82.44 96 PRO A N 1
ATOM 715 C CA . PRO A 1 96 ? 5.471 -8.243 6.698 1.00 82.44 96 PRO A CA 1
ATOM 716 C C . PRO A 1 96 ? 6.496 -9.332 7.021 1.00 82.44 96 PRO A C 1
ATOM 718 O O . PRO A 1 96 ? 6.243 -10.517 6.807 1.00 82.44 96 PRO A O 1
ATOM 721 N N . ASP A 1 97 ? 7.615 -8.922 7.611 1.00 83.38 97 ASP A N 1
ATOM 722 C CA . ASP A 1 97 ? 8.663 -9.842 8.070 1.00 83.38 97 ASP A CA 1
ATOM 723 C C . ASP A 1 97 ? 8.195 -10.703 9.258 1.00 83.38 97 ASP A C 1
ATOM 725 O O . ASP A 1 97 ? 8.762 -11.758 9.542 1.00 83.38 97 ASP A O 1
ATOM 729 N N . TRP A 1 98 ? 7.151 -10.252 9.963 1.00 74.06 98 TRP A N 1
ATOM 730 C CA . TRP A 1 98 ? 6.567 -10.934 11.114 1.00 74.06 98 TRP A CA 1
ATOM 731 C C . TRP A 1 98 ? 5.212 -11.562 10.760 1.00 74.06 98 TRP A C 1
ATOM 733 O O . TRP A 1 98 ? 4.407 -10.917 10.076 1.00 74.06 98 TRP A O 1
ATOM 743 N N . PRO A 1 99 ? 4.907 -12.782 11.246 1.00 69.88 99 PRO A N 1
ATOM 744 C CA . PRO A 1 99 ? 3.594 -13.382 11.043 1.00 69.88 99 PRO A CA 1
ATOM 745 C C . PRO A 1 99 ? 2.496 -12.494 11.637 1.00 69.88 99 PRO A C 1
ATOM 747 O O . PRO A 1 99 ? 2.643 -11.941 12.729 1.00 69.88 99 PRO A O 1
ATOM 750 N N . ALA A 1 100 ? 1.374 -12.371 10.923 1.00 68.38 100 ALA A N 1
ATOM 751 C CA . ALA A 1 100 ? 0.199 -11.691 11.454 1.00 68.38 100 ALA A CA 1
ATOM 752 C C . ALA A 1 100 ? -0.223 -12.358 12.774 1.00 68.38 100 ALA A C 1
ATOM 754 O O . ALA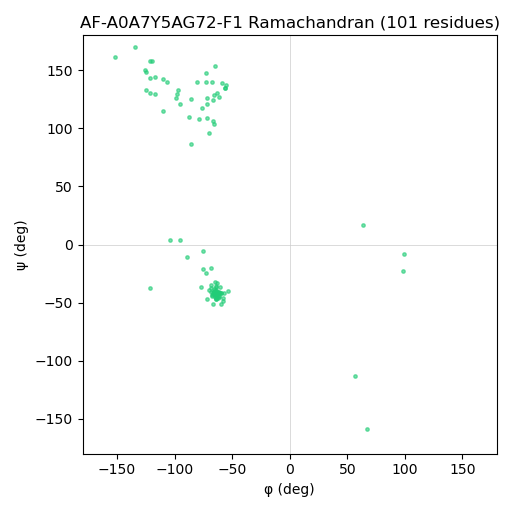 A 1 100 ? -0.260 -13.588 12.863 1.00 68.38 100 ALA A O 1
ATOM 755 N N . SER A 1 101 ? -0.521 -11.556 13.800 1.00 63.25 101 SER A N 1
ATOM 756 C CA . SER A 1 101 ? -1.038 -12.084 15.062 1.00 63.25 101 SER A CA 1
ATOM 757 C C . SER A 1 101 ? -2.299 -12.917 14.798 1.00 63.25 101 SER A C 1
ATOM 759 O O . SER A 1 101 ? -3.134 -12.487 13.994 1.00 63.25 101 SER A O 1
ATOM 761 N N . PRO A 1 102 ? -2.449 -14.093 15.438 1.00 60.94 102 PRO A N 1
ATOM 762 C CA . PRO A 1 102 ? -3.687 -14.858 15.348 1.00 60.94 102 PRO A CA 1
ATOM 763 C C . PRO A 1 102 ? -4.862 -13.980 15.808 1.00 60.94 102 PRO A C 1
ATOM 765 O O . PRO A 1 102 ? -4.722 -13.238 16.784 1.00 60.94 102 PRO A O 1
ATOM 768 N N . GLN A 1 103 ? -5.954 -14.013 15.034 1.00 54.97 103 GLN A N 1
ATOM 769 C CA . GLN A 1 103 ? -7.178 -13.232 15.268 1.00 54.97 103 GLN A CA 1
ATOM 770 C C . GLN A 1 103 ? -7.879 -13.635 16.563 1.00 54.97 103 GLN A C 1
ATOM 772 O O . GLN A 1 103 ? -7.890 -14.849 16.866 1.00 54.97 103 GLN A O 1
#

Nearest PDB structures (foldseek):
  4zm3-assembly2_C  TM=4.884E-01  e=4.102E+00  Streptomyces pactum
  8fg6-assembly1_B  TM=5.306E-01  e=7.802E+00  synthetic construct

Foldseek 3Di:
DDPPDDQDPVNVVVVVVVVVVVVVVVVVVPPQVVQQVVLVVLVVVVVVVVVVVCVVVVWDKDWFDPPFDIWIWTDDPPDTDTDDDCSDDDRGPDDDPDDTDDD

Secondary structure (DSSP, 8-state):
-----PPPHHHHHHHHHHHHHHHHHHHHHHHHHHHHHHHHHHHHHHHHHHHHHHHHH---EEEEE-SSSEEEEEEETTEEEE------SPPTT---SSPPPP-

Mean predicted aligned error: 11.4 Å

pLDDT: mean 82.12, std 10.45, range [43.06, 95.81]

Sequence (103 aa):
MRRQRGFSLIELLVVLAIAGLMTGLAVAGLGGQAGVDQALQRLAAEIRSQAALARHAGQLRGLRWNGQRPEFVLREGNGWVVAATALGDWPKGLQPDWPASPQ

Radius of gyration: 25.63 Å; Cα contacts (8 Å, |Δi|>4): 65; chains: 1; bounding box: 71×28×62 Å

Solvent-accessible surface area (backbone atoms only — not comparable to full-atom values): 6488 Å² total; per-residue (Å²): 135,86,80,79,79,72,86,48,71,65,56,53,50,50,51,52,50,52,52,51,50,55,52,51,54,57,57,66,61,49,60,62,60,56,50,47,54,51,42,53,52,52,50,55,52,49,53,52,51,51,50,50,49,25,67,75,68,74,40,58,65,50,76,44,70,76,86,70,49,82,41,44,28,34,55,56,94,94,42,81,43,80,47,95,69,90,80,70,83,67,59,88,86,68,70,76,96,60,82,71,76,85,130